Protein AF-A0A1H6BV51-F1 (afdb_monomer)

Sequence (71 aa):
MAVDQQFISDVKALVEARCKPGARSKAEARALLISEGIIGSDGRLTPEYGGPSPVFHAKPATDAAPTPEEN

Secondary structure (DSSP, 8-state):
----HHHHHHHHHHHHHHT--S-SSHHHHHHHHHHTTSB-TTSSBPGGGTPPPSS----------------

Organism: NCBI:txid1036778

Structure (mmCIF, N/CA/C/O backbone):
data_AF-A0A1H6BV51-F1
#
_entry.id   AF-A0A1H6BV51-F1
#
loop_
_atom_site.group_PDB
_atom_site.id
_atom_site.type_symbol
_atom_site.label_atom_id
_atom_site.label_alt_id
_atom_site.label_comp_id
_atom_site.label_asym_id
_atom_site.label_entity_id
_atom_site.label_seq_id
_atom_site.pdbx_PDB_ins_code
_atom_site.Cartn_x
_atom_site.Cartn_y
_atom_site.Cartn_z
_atom_site.occupancy
_atom_site.B_iso_or_equiv
_atom_site.auth_seq_id
_atom_site.auth_comp_id
_atom_site.auth_asym_id
_atom_site.auth_atom_id
_atom_site.pdbx_PDB_model_num
ATOM 1 N N . MET A 1 1 ? -23.961 -0.954 38.548 1.00 52.09 1 MET A N 1
ATOM 2 C CA . MET A 1 1 ? -24.233 -0.787 37.105 1.00 52.09 1 MET A CA 1
ATOM 3 C C . MET A 1 1 ? -23.249 -1.683 36.367 1.00 52.09 1 MET A C 1
ATOM 5 O O . MET A 1 1 ? -22.064 -1.380 36.390 1.00 52.09 1 MET A O 1
ATOM 9 N N . ALA A 1 2 ? -23.688 -2.837 35.858 1.00 69.56 2 ALA A N 1
ATOM 10 C CA . ALA A 1 2 ? -22.837 -3.697 35.033 1.00 69.56 2 ALA A CA 1
ATOM 11 C C . ALA A 1 2 ? -22.725 -3.052 33.647 1.00 69.56 2 ALA A C 1
ATOM 13 O O . ALA A 1 2 ? -23.738 -2.634 33.092 1.00 69.56 2 ALA A O 1
ATOM 14 N N . VAL A 1 3 ? -21.506 -2.899 33.134 1.00 71.44 3 VAL A N 1
ATOM 15 C CA . VAL A 1 3 ? -21.306 -2.357 31.788 1.00 71.44 3 VAL A CA 1
ATOM 16 C C . VAL A 1 3 ? -21.785 -3.403 30.788 1.00 71.44 3 VAL A C 1
ATOM 18 O O . VAL A 1 3 ? -21.431 -4.577 30.897 1.00 71.44 3 VAL A O 1
ATOM 21 N N . ASP A 1 4 ? -22.627 -2.976 29.854 1.00 83.50 4 ASP A N 1
ATOM 22 C CA . ASP A 1 4 ? -23.214 -3.845 28.847 1.00 83.50 4 ASP A CA 1
ATOM 23 C C . ASP A 1 4 ? -22.125 -4.326 27.872 1.00 83.50 4 ASP A C 1
ATOM 25 O O . ASP A 1 4 ? -21.528 -3.553 27.118 1.00 83.50 4 ASP A O 1
ATOM 29 N N . GLN A 1 5 ? -21.819 -5.622 27.940 1.00 82.81 5 GLN A N 1
ATOM 30 C CA . GLN A 1 5 ? -20.771 -6.245 27.129 1.00 82.81 5 GLN A CA 1
ATOM 31 C C . GLN A 1 5 ? -21.118 -6.238 25.635 1.00 82.81 5 GLN A C 1
ATOM 33 O O . GLN A 1 5 ? -20.207 -6.249 24.803 1.00 82.81 5 GLN A O 1
ATOM 38 N N . GLN A 1 6 ? -22.410 -6.181 25.292 1.00 83.25 6 GLN A N 1
ATOM 39 C CA . GLN A 1 6 ? -22.869 -6.121 23.910 1.00 83.25 6 GLN A CA 1
ATOM 40 C C . GLN A 1 6 ? -22.551 -4.749 23.311 1.00 83.25 6 GLN A C 1
ATOM 42 O O . GLN A 1 6 ? -21.943 -4.668 22.247 1.00 83.25 6 GLN A O 1
ATOM 47 N N . PHE A 1 7 ? -22.810 -3.677 24.059 1.00 86.12 7 PHE A N 1
ATOM 48 C CA . PHE A 1 7 ? -22.455 -2.316 23.661 1.00 86.12 7 PHE A CA 1
ATOM 49 C C . PHE A 1 7 ? -20.950 -2.147 23.391 1.00 86.12 7 PHE A C 1
ATOM 51 O O . PHE A 1 7 ? -20.554 -1.529 22.403 1.00 86.12 7 PHE A O 1
ATOM 58 N N . ILE A 1 8 ? -20.087 -2.736 24.227 1.00 86.56 8 ILE A N 1
ATOM 59 C CA . ILE A 1 8 ? -18.628 -2.695 24.014 1.00 86.56 8 ILE A CA 1
ATOM 60 C C . ILE A 1 8 ? -18.242 -3.429 22.723 1.00 86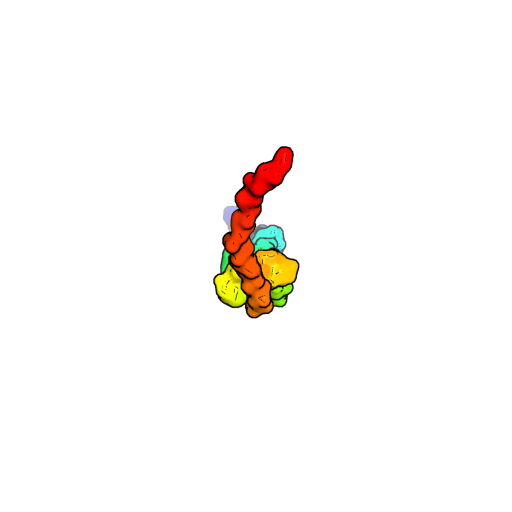.56 8 ILE A C 1
ATOM 62 O O . ILE A 1 8 ? -17.364 -2.969 21.989 1.00 86.56 8 ILE A O 1
ATOM 66 N N . SER A 1 9 ? -18.881 -4.567 22.449 1.00 88.88 9 SER A N 1
ATOM 67 C CA . SER A 1 9 ? -18.636 -5.355 21.241 1.00 88.88 9 SER A CA 1
ATOM 68 C C . SER A 1 9 ? -19.044 -4.593 19.977 1.00 88.88 9 SER A C 1
ATOM 70 O O . SER A 1 9 ? -18.275 -4.530 19.017 1.00 88.88 9 SER A O 1
ATOM 72 N N . ASP A 1 10 ? -20.205 -3.944 20.004 1.00 86.44 10 ASP A N 1
ATOM 73 C CA . ASP A 1 10 ? -20.739 -3.189 18.870 1.00 86.44 10 ASP A CA 1
ATOM 74 C C . ASP A 1 10 ? -19.891 -1.942 18.571 1.00 86.44 10 ASP A C 1
ATOM 76 O O . ASP A 1 10 ? -19.579 -1.654 17.412 1.00 86.44 10 ASP A O 1
ATOM 80 N N . VAL A 1 11 ? -19.421 -1.240 19.611 1.00 85.12 11 VAL A N 1
ATOM 81 C CA . VAL A 1 11 ? -18.488 -0.110 19.461 1.00 85.12 11 VAL A CA 1
ATOM 82 C C . VAL A 1 11 ? -17.149 -0.572 18.877 1.00 85.12 11 VAL A C 1
ATOM 84 O O . VAL A 1 11 ? -16.613 0.096 17.993 1.00 85.12 11 VAL A O 1
ATOM 87 N N . LYS A 1 12 ? -16.615 -1.726 19.302 1.00 82.38 12 LYS A N 1
ATOM 88 C CA . LYS A 1 12 ? -15.375 -2.285 18.731 1.00 82.38 12 LYS A CA 1
ATOM 89 C C . LYS A 1 12 ? -15.529 -2.641 17.256 1.00 82.38 12 LYS A C 1
ATOM 91 O O . LYS A 1 12 ? -14.682 -2.250 16.459 1.00 82.38 12 LYS A O 1
ATOM 96 N N . ALA A 1 13 ? -16.613 -3.316 16.882 1.00 81.81 13 ALA A N 1
ATOM 97 C CA . ALA A 1 13 ? -16.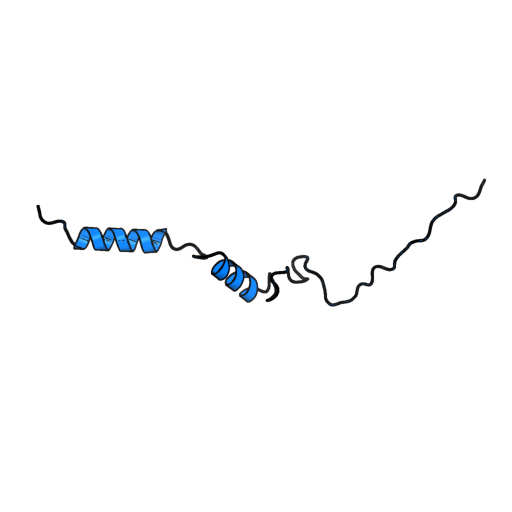878 -3.684 15.493 1.00 81.81 13 ALA A CA 1
ATOM 98 C C . ALA A 1 13 ? -17.057 -2.446 14.596 1.00 81.81 13 ALA A C 1
ATOM 100 O O . ALA A 1 13 ? -16.540 -2.402 13.479 1.00 81.81 13 ALA A O 1
ATOM 101 N N . LEU A 1 14 ? -17.730 -1.404 15.099 1.00 78.88 14 LEU A N 1
ATOM 102 C CA . LEU A 1 14 ? -17.888 -0.132 14.394 1.00 78.88 14 LEU A CA 1
ATOM 103 C C . LEU A 1 14 ? -16.539 0.563 14.165 1.00 78.88 14 LEU A C 1
ATOM 105 O O . LEU A 1 14 ? -16.288 1.072 13.071 1.00 78.88 14 LEU A O 1
ATOM 109 N N . VAL A 1 15 ? -15.672 0.571 15.180 1.00 76.88 15 VAL A N 1
ATOM 110 C CA . VAL A 1 15 ? -14.318 1.131 15.085 1.00 76.88 15 VAL A CA 1
ATOM 111 C C . VAL A 1 15 ? -13.465 0.309 14.122 1.00 76.88 15 VAL A C 1
ATOM 113 O O . VAL A 1 15 ? -12.831 0.888 13.252 1.00 76.88 15 VAL A O 1
ATOM 116 N N . GLU A 1 16 ? -13.491 -1.021 14.177 1.00 71.38 16 GLU A N 1
ATOM 117 C CA . GLU A 1 16 ? -12.753 -1.867 13.229 1.00 71.38 16 GLU A CA 1
ATOM 118 C C . GLU A 1 16 ? -13.234 -1.704 11.782 1.00 71.38 16 GLU A C 1
ATOM 120 O O . GLU A 1 16 ? -12.419 -1.727 10.859 1.00 71.38 16 GLU A O 1
ATOM 125 N N . ALA A 1 17 ? -14.538 -1.503 11.567 1.00 68.25 17 ALA A N 1
ATOM 126 C CA . ALA A 1 17 ? -15.113 -1.288 10.244 1.00 68.25 17 ALA A CA 1
ATOM 127 C C . ALA A 1 17 ? -14.805 0.111 9.683 1.00 68.25 17 ALA A C 1
ATOM 129 O O . ALA A 1 17 ? -14.433 0.225 8.515 1.00 68.25 17 ALA A O 1
ATOM 130 N N . ARG A 1 18 ? -14.927 1.173 10.497 1.00 64.25 18 ARG A N 1
ATOM 131 C CA . ARG A 1 18 ? -14.640 2.562 10.081 1.00 64.25 18 ARG A CA 1
ATOM 132 C C . ARG A 1 18 ? -13.156 2.885 10.028 1.00 64.25 18 ARG A C 1
ATOM 134 O O . ARG A 1 18 ? -12.742 3.687 9.200 1.00 64.25 18 ARG A O 1
ATOM 141 N N . CYS A 1 19 ? -12.363 2.281 10.901 1.00 55.66 19 CYS A N 1
ATOM 142 C CA . CYS A 1 19 ? -10.922 2.469 10.961 1.00 55.66 19 CYS A CA 1
ATOM 143 C C . CYS A 1 19 ? -10.169 1.378 10.202 1.00 55.66 19 CYS A C 1
ATOM 145 O O . CYS A 1 19 ? -9.001 1.184 10.508 1.00 55.66 19 CYS A O 1
ATOM 147 N N . LYS A 1 20 ? -10.781 0.679 9.228 1.00 59.69 20 LYS A N 1
ATOM 148 C CA . LYS A 1 20 ? -10.037 -0.041 8.181 1.00 59.69 20 LYS A CA 1
ATOM 149 C C . LYS A 1 20 ? -9.313 1.002 7.328 1.00 59.69 20 LYS A C 1
ATOM 151 O O . LYS A 1 20 ? -9.945 1.620 6.473 1.00 59.69 20 LYS A O 1
ATOM 156 N N . PRO A 1 21 ? -8.007 1.229 7.524 1.00 56.53 21 PRO A N 1
ATOM 157 C CA . PRO A 1 21 ? -7.261 2.072 6.619 1.00 56.53 21 PRO A CA 1
ATOM 158 C C . PRO A 1 21 ? -6.925 1.162 5.433 1.00 56.53 21 PRO A C 1
ATOM 160 O O . PRO A 1 21 ? -6.534 0.014 5.631 1.00 56.53 21 PRO A O 1
ATOM 163 N N . GLY A 1 22 ? -7.058 1.631 4.196 1.00 60.78 22 GLY A N 1
ATOM 164 C CA . GLY A 1 22 ? -6.641 0.845 3.023 1.00 60.78 22 GLY A CA 1
ATOM 165 C C . GLY A 1 22 ? -5.197 0.311 3.113 1.00 60.78 22 GLY A C 1
ATOM 166 O O . GLY A 1 22 ? -4.860 -0.626 2.407 1.00 60.78 22 GLY A O 1
ATOM 167 N N . ALA A 1 23 ? -4.375 0.848 4.026 1.00 59.94 23 ALA A N 1
ATOM 168 C CA . ALA A 1 23 ? -3.132 0.251 4.502 1.00 59.94 23 ALA A CA 1
ATOM 169 C C . ALA A 1 23 ? -2.908 0.572 5.996 1.00 59.94 23 ALA A C 1
ATOM 171 O O . ALA A 1 23 ? -2.792 1.741 6.367 1.00 59.94 23 ALA A O 1
ATOM 172 N N . ARG A 1 24 ? -2.812 -0.437 6.873 1.00 68.25 24 ARG A N 1
ATOM 173 C CA . ARG A 1 24 ? -2.569 -0.271 8.325 1.00 68.25 24 ARG A CA 1
ATOM 174 C C . ARG A 1 24 ? -1.142 0.154 8.658 1.00 68.25 24 ARG A C 1
ATOM 176 O O . ARG A 1 24 ? -0.864 0.560 9.784 1.00 68.25 24 ARG A O 1
ATOM 183 N N . SER A 1 25 ? -0.228 0.084 7.696 1.00 76.44 25 SER A N 1
ATOM 184 C CA . SER A 1 25 ? 1.154 0.527 7.856 1.00 76.44 25 SER A CA 1
ATOM 185 C C . S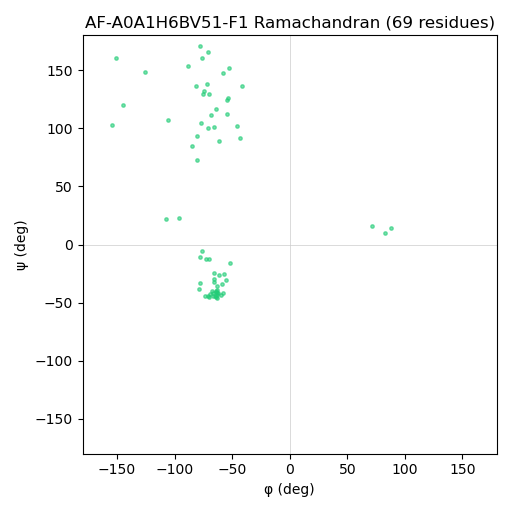ER A 1 25 ? 1.745 1.001 6.529 1.00 76.44 25 SER A C 1
ATOM 187 O O . SER A 1 25 ? 1.288 0.617 5.452 1.00 76.44 25 SER A O 1
ATOM 189 N N . LYS A 1 26 ? 2.824 1.795 6.592 1.00 79.38 26 LYS A N 1
ATOM 190 C CA . LYS A 1 26 ? 3.612 2.156 5.397 1.00 79.38 26 LYS A CA 1
ATOM 191 C C . LYS A 1 26 ? 4.101 0.916 4.636 1.00 79.38 26 LYS A C 1
ATOM 193 O O . LYS A 1 26 ? 4.241 0.975 3.421 1.00 79.38 26 LYS A O 1
ATOM 198 N N . ALA A 1 27 ? 4.339 -0.192 5.340 1.00 82.25 27 ALA A N 1
ATOM 199 C CA . ALA A 1 27 ? 4.744 -1.456 4.737 1.00 82.25 27 ALA A CA 1
ATOM 200 C C . ALA A 1 27 ? 3.609 -2.094 3.920 1.00 82.25 27 ALA A C 1
ATOM 202 O O . ALA A 1 27 ? 3.851 -2.526 2.799 1.00 82.25 27 ALA A O 1
ATOM 203 N N . GLU A 1 28 ? 2.376 -2.085 4.431 1.00 82.69 28 GLU A N 1
ATOM 204 C CA . GLU A 1 28 ? 1.204 -2.563 3.682 1.00 82.69 28 GLU A CA 1
ATOM 205 C C . GLU A 1 28 ? 0.900 -1.673 2.475 1.00 82.69 28 GLU A C 1
ATOM 207 O O . GLU A 1 28 ? 0.662 -2.181 1.385 1.00 82.69 28 GLU A O 1
ATOM 212 N N . ALA A 1 29 ? 0.997 -0.348 2.632 1.00 81.50 29 ALA A N 1
ATOM 213 C CA . ALA A 1 29 ? 0.829 0.583 1.517 1.00 81.50 29 ALA A CA 1
ATOM 214 C C . ALA A 1 29 ? 1.872 0.318 0.424 1.00 81.50 29 ALA A C 1
ATOM 216 O O . ALA A 1 29 ? 1.546 0.268 -0.757 1.00 81.50 29 ALA A O 1
ATOM 217 N N . ARG A 1 30 ? 3.129 0.086 0.823 1.00 84.00 30 ARG A N 1
ATOM 218 C CA . ARG A 1 30 ? 4.206 -0.277 -0.099 1.00 84.00 30 ARG A CA 1
ATOM 219 C C . ARG A 1 30 ? 3.929 -1.616 -0.782 1.00 84.00 30 ARG A C 1
ATOM 221 O O . ARG A 1 30 ? 4.153 -1.716 -1.978 1.00 84.00 30 ARG A O 1
ATOM 228 N N . ALA A 1 31 ? 3.431 -2.618 -0.061 1.00 85.44 31 ALA A N 1
ATOM 229 C CA . ALA A 1 31 ? 3.086 -3.915 -0.641 1.00 85.44 31 ALA A CA 1
ATOM 230 C C . ALA A 1 31 ? 1.978 -3.797 -1.699 1.00 85.44 31 ALA A C 1
ATOM 232 O O . ALA A 1 31 ? 2.110 -4.391 -2.764 1.00 85.44 31 ALA A O 1
ATOM 233 N N . LEU A 1 32 ? 0.950 -2.979 -1.445 1.00 85.12 32 LEU A N 1
ATOM 234 C CA . LEU A 1 32 ? -0.114 -2.702 -2.414 1.00 85.12 32 LEU A CA 1
ATOM 235 C C . LEU A 1 32 ? 0.420 -1.989 -3.661 1.00 85.12 32 LEU A C 1
ATOM 237 O O . LEU A 1 32 ? 0.130 -2.388 -4.780 1.00 85.12 32 LEU A O 1
ATOM 241 N N . LEU A 1 33 ? 1.264 -0.970 -3.488 1.00 87.50 33 LEU A N 1
ATOM 242 C CA . LEU A 1 33 ? 1.868 -0.266 -4.624 1.00 87.50 33 LEU A CA 1
ATOM 243 C C . LEU A 1 33 ? 2.818 -1.167 -5.437 1.00 87.50 33 LEU A C 1
ATOM 245 O O . LEU A 1 33 ? 2.950 -0.973 -6.644 1.00 87.50 33 LEU A O 1
ATOM 249 N N . ILE A 1 34 ? 3.465 -2.149 -4.795 1.0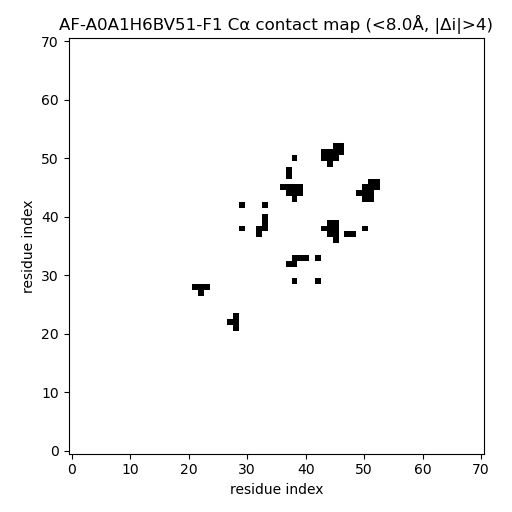0 88.19 34 ILE A N 1
ATOM 250 C CA . ILE A 1 34 ? 4.257 -3.182 -5.481 1.00 88.19 34 ILE A CA 1
ATOM 251 C C . ILE A 1 34 ? 3.344 -4.140 -6.254 1.00 88.19 34 ILE A C 1
ATOM 253 O O . ILE A 1 34 ? 3.639 -4.444 -7.406 1.00 88.19 34 ILE A O 1
ATOM 257 N N . SER A 1 35 ? 2.238 -4.607 -5.660 1.00 84.75 35 SER A N 1
ATOM 258 C CA . SER A 1 35 ? 1.311 -5.525 -6.341 1.00 84.75 35 SER A CA 1
ATOM 259 C C . SER A 1 35 ? 0.603 -4.884 -7.533 1.00 84.75 35 SER A C 1
ATOM 261 O O . SER A 1 35 ? 0.349 -5.567 -8.517 1.00 84.75 35 SER A O 1
ATOM 263 N N . GLU A 1 36 ? 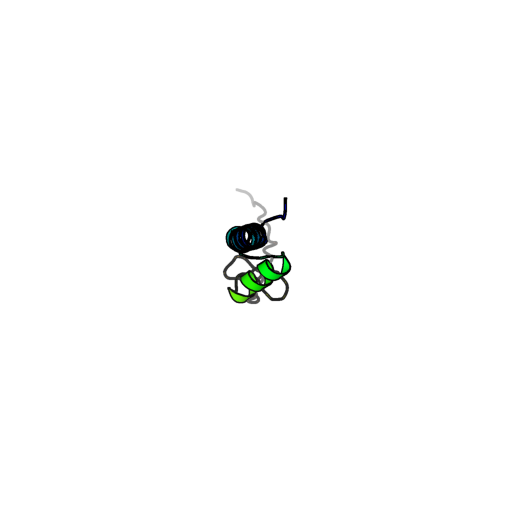0.338 -3.579 -7.465 1.00 88.00 36 GLU A N 1
ATOM 264 C CA . GLU A 1 36 ? -0.200 -2.781 -8.578 1.00 88.00 36 GLU A CA 1
ATOM 265 C C . GLU A 1 36 ? 0.862 -2.453 -9.648 1.00 88.00 36 GLU A C 1
ATOM 267 O O . GLU A 1 36 ? 0.550 -1.849 -10.669 1.00 88.00 36 GLU A O 1
ATOM 272 N N . GLY A 1 37 ? 2.135 -2.809 -9.429 1.00 86.44 37 GLY A N 1
ATOM 273 C CA . GLY A 1 37 ? 3.220 -2.538 -10.377 1.00 86.44 37 GLY A CA 1
ATOM 274 C C . GLY A 1 37 ? 3.619 -1.062 -10.477 1.00 86.44 37 GLY A C 1
ATOM 275 O O . GLY A 1 37 ? 4.315 -0.680 -11.416 1.00 86.44 37 GLY A O 1
ATOM 276 N N . ILE A 1 38 ? 3.212 -0.227 -9.517 1.00 89.06 38 ILE A N 1
ATOM 277 C CA . ILE A 1 38 ? 3.515 1.213 -9.480 1.00 89.06 38 ILE A CA 1
ATOM 278 C C . ILE A 1 38 ? 4.946 1.451 -8.984 1.00 89.06 38 ILE A C 1
ATOM 280 O O . ILE A 1 38 ? 5.653 2.329 -9.482 1.00 89.06 38 ILE A O 1
ATOM 284 N N . ILE A 1 39 ? 5.391 0.662 -8.002 1.00 91.25 39 ILE A N 1
ATOM 285 C CA . ILE A 1 39 ? 6.767 0.682 -7.488 1.00 91.25 39 ILE A CA 1
ATOM 286 C C . ILE A 1 39 ? 7.388 -0.718 -7.538 1.00 91.25 39 ILE A C 1
ATOM 288 O O . ILE A 1 39 ? 6.703 -1.723 -7.375 1.00 91.25 39 ILE A O 1
ATOM 292 N N . GLY A 1 40 ? 8.700 -0.792 -7.735 1.00 86.94 40 GLY A N 1
ATOM 293 C CA . GLY A 1 40 ? 9.463 -2.033 -7.680 1.00 86.94 40 GLY A CA 1
ATOM 294 C C . GLY A 1 40 ? 9.737 -2.510 -6.252 1.00 86.94 40 GLY A C 1
ATOM 295 O O . GLY A 1 40 ? 9.543 -1.796 -5.263 1.00 86.94 40 GLY A O 1
ATOM 296 N N . SER A 1 41 ? 10.267 -3.730 -6.134 1.00 83.31 41 SER A N 1
ATOM 297 C CA . SER A 1 41 ? 10.711 -4.331 -4.864 1.00 83.31 41 SER A CA 1
ATOM 298 C C . SER A 1 41 ? 11.772 -3.488 -4.140 1.00 83.31 41 SER A C 1
ATOM 300 O O . SER A 1 41 ? 11.879 -3.524 -2.912 1.00 83.31 41 SER A O 1
ATOM 302 N N . ASP A 1 42 ? 12.520 -2.686 -4.897 1.00 85.62 42 ASP A N 1
ATOM 303 C CA . ASP A 1 42 ? 13.514 -1.707 -4.452 1.00 85.62 42 ASP A CA 1
ATOM 304 C C . ASP A 1 42 ? 12.891 -0.397 -3.924 1.00 85.62 42 ASP A C 1
ATOM 306 O O . ASP A 1 42 ? 13.561 0.399 -3.271 1.00 85.62 42 ASP A O 1
ATOM 310 N N . GLY A 1 43 ? 11.584 -0.195 -4.115 1.00 82.56 43 GLY A N 1
ATOM 311 C CA . GLY A 1 43 ? 10.829 0.969 -3.653 1.00 82.56 43 GLY A CA 1
ATOM 312 C C . GLY A 1 43 ? 10.934 2.178 -4.572 1.00 82.56 43 GLY A C 1
ATOM 313 O O . GLY A 1 43 ? 10.507 3.261 -4.175 1.00 82.56 43 GLY A O 1
ATOM 314 N N . ARG A 1 44 ? 11.501 2.015 -5.771 1.00 88.94 44 ARG A N 1
ATOM 315 C CA . ARG A 1 44 ? 11.488 3.043 -6.813 1.00 88.94 44 ARG A CA 1
ATOM 316 C C . ARG A 1 44 ? 10.232 2.893 -7.657 1.00 88.94 44 ARG A C 1
ATOM 318 O O . ARG A 1 44 ? 9.689 1.800 -7.755 1.00 88.94 44 ARG A O 1
ATOM 325 N N . LEU A 1 45 ? 9.777 3.983 -8.269 1.00 90.88 45 LEU A N 1
ATOM 326 C CA . LEU A 1 45 ? 8.701 3.918 -9.260 1.00 90.88 45 LEU A CA 1
ATOM 327 C C . LEU A 1 45 ? 9.115 2.990 -10.405 1.00 90.88 45 LEU A C 1
ATOM 329 O O . LEU A 1 45 ? 10.302 2.895 -10.728 1.00 90.88 45 LEU A O 1
ATOM 333 N N . THR A 1 46 ? 8.153 2.296 -10.999 1.00 88.19 46 THR A N 1
ATOM 334 C CA . THR A 1 46 ? 8.373 1.577 -12.255 1.00 88.19 46 THR A CA 1
ATOM 335 C C . THR A 1 46 ? 8.392 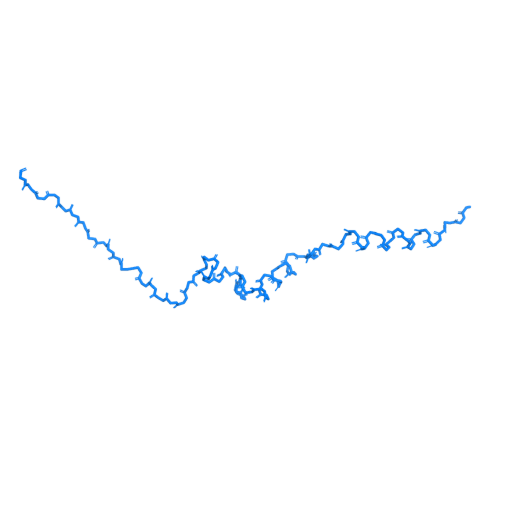2.569 -13.426 1.00 88.19 46 THR A C 1
ATOM 337 O O . THR A 1 46 ? 7.917 3.702 -13.287 1.00 88.19 46 THR A O 1
ATOM 340 N N . PRO A 1 47 ? 8.965 2.204 -14.586 1.00 86.62 47 PRO A N 1
ATOM 341 C CA . PRO A 1 47 ? 9.173 3.142 -15.694 1.00 86.62 47 PRO A CA 1
ATOM 342 C C . PRO A 1 47 ? 7.885 3.789 -16.211 1.00 86.62 47 PRO A C 1
ATOM 344 O O . PRO A 1 47 ? 7.884 4.967 -16.559 1.00 86.62 47 PRO A O 1
ATOM 347 N N . GLU A 1 48 ? 6.779 3.044 -16.187 1.00 85.44 48 GLU A N 1
ATOM 348 C CA . GLU A 1 48 ? 5.448 3.517 -16.589 1.00 85.44 48 GLU A CA 1
ATOM 349 C C . GLU A 1 48 ? 4.946 4.684 -15.724 1.00 85.44 48 GLU A C 1
ATOM 351 O O . GLU A 1 48 ? 4.199 5.535 -16.199 1.00 85.44 48 GLU A O 1
ATOM 356 N N . TYR A 1 49 ? 5.423 4.771 -14.480 1.00 86.50 49 TYR A N 1
ATOM 357 C CA . TYR A 1 49 ? 5.077 5.812 -13.513 1.00 86.50 49 TYR A CA 1
ATOM 358 C C . TYR A 1 49 ? 6.228 6.808 -13.280 1.00 86.50 49 TYR A C 1
ATOM 360 O O . TYR A 1 49 ? 6.273 7.478 -12.250 1.00 86.50 49 TYR A O 1
ATOM 368 N N . GLY A 1 50 ? 7.175 6.923 -14.221 1.00 84.50 50 GLY A N 1
ATOM 369 C CA . GLY A 1 50 ? 8.300 7.870 -14.144 1.00 84.50 50 GLY A CA 1
ATOM 370 C C . GLY A 1 50 ? 9.535 7.337 -13.410 1.00 84.50 50 GLY A C 1
ATOM 371 O O . GLY A 1 50 ? 10.432 8.099 -13.046 1.00 84.50 50 GLY A O 1
ATOM 372 N N . GLY A 1 51 ? 9.583 6.028 -13.181 1.00 85.81 51 GLY A N 1
ATOM 373 C CA . GLY A 1 51 ? 10.733 5.318 -12.646 1.00 85.81 51 GLY A CA 1
ATOM 374 C C . GLY A 1 51 ? 11.919 5.203 -13.604 1.00 85.81 51 GLY A C 1
ATOM 375 O O . GLY A 1 51 ? 11.779 5.402 -14.812 1.00 85.81 51 GLY A O 1
ATOM 376 N N . PRO A 1 52 ? 13.106 4.833 -13.095 1.00 75.69 52 PRO A N 1
ATOM 377 C CA . PRO A 1 52 ? 14.258 4.568 -13.945 1.00 75.69 52 PRO A CA 1
ATOM 378 C C . PRO A 1 52 ? 13.978 3.360 -14.852 1.00 75.69 52 PRO A C 1
ATOM 380 O O . PRO A 1 52 ? 13.788 2.243 -14.374 1.00 75.69 52 PRO A O 1
ATOM 383 N N . SER A 1 53 ? 13.960 3.583 -16.167 1.00 69.56 53 SER A N 1
ATOM 384 C CA . SER A 1 53 ? 13.836 2.506 -17.151 1.00 69.56 53 SER A CA 1
ATOM 385 C C . SER A 1 53 ? 15.149 1.724 -17.272 1.00 69.56 53 SER A C 1
ATOM 387 O O . SER A 1 53 ? 16.200 2.348 -17.427 1.00 69.56 53 SER A O 1
ATOM 389 N N . PRO A 1 54 ? 15.127 0.376 -17.244 1.00 64.06 54 PRO A N 1
ATOM 390 C CA . PRO A 1 54 ? 16.298 -0.442 -17.562 1.00 64.06 54 PRO A CA 1
ATOM 391 C C . PRO A 1 54 ? 16.656 -0.376 -19.053 1.00 64.06 54 PRO A C 1
ATOM 393 O O . PRO A 1 54 ? 17.750 -0.784 -19.446 1.00 64.06 54 PRO A O 1
ATOM 396 N N . VAL A 1 55 ? 15.759 0.160 -19.891 1.00 58.25 55 VAL A N 1
ATOM 397 C CA . VAL A 1 55 ? 16.098 0.533 -21.259 1.00 58.25 55 VAL A CA 1
ATOM 398 C C . VAL A 1 55 ? 16.994 1.758 -21.162 1.00 58.25 55 VAL A C 1
ATOM 400 O O . VAL A 1 55 ? 16.528 2.872 -20.934 1.00 58.25 55 VAL A O 1
ATOM 403 N N . PHE A 1 56 ? 18.296 1.516 -21.295 1.00 55.00 56 PHE A N 1
ATOM 404 C CA . PHE A 1 56 ? 19.306 2.510 -21.620 1.00 55.00 56 PHE A CA 1
ATOM 405 C C . PHE A 1 56 ? 18.788 3.430 -22.736 1.00 55.00 56 PHE A C 1
ATOM 407 O O . PHE A 1 56 ? 19.030 3.214 -23.919 1.00 55.00 56 PHE A O 1
ATOM 414 N N . HIS A 1 57 ? 18.153 4.532 -22.364 1.00 50.38 57 HIS A N 1
ATOM 415 C CA . HIS A 1 57 ? 18.472 5.781 -23.012 1.00 50.38 57 HIS A CA 1
ATOM 416 C C . HIS A 1 57 ? 19.674 6.303 -22.250 1.00 50.38 57 HIS A C 1
ATOM 418 O O . HIS A 1 57 ? 19.558 7.077 -21.300 1.00 50.38 57 HIS A O 1
ATOM 424 N N . ALA A 1 58 ? 20.852 5.826 -22.666 1.00 49.22 58 ALA A N 1
ATOM 425 C CA . ALA A 1 58 ? 22.023 6.673 -22.622 1.00 49.22 58 ALA A CA 1
ATOM 426 C C . ALA A 1 58 ? 21.559 8.002 -23.214 1.00 49.22 58 ALA A C 1
ATOM 428 O O . ALA A 1 58 ? 21.328 8.111 -24.416 1.00 49.22 58 ALA A O 1
ATOM 429 N N . LYS A 1 59 ? 21.303 8.980 -22.349 1.00 50.97 59 LYS A N 1
ATOM 430 C CA . LYS A 1 59 ? 21.258 10.367 -22.765 1.00 50.97 59 LYS A CA 1
ATOM 431 C C . L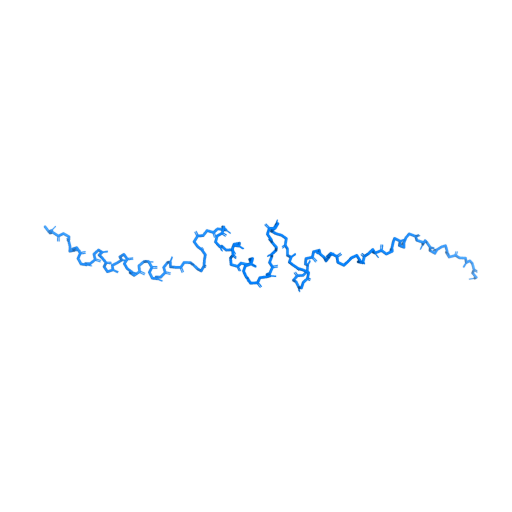YS A 1 59 ? 22.616 10.545 -23.440 1.00 50.97 59 LYS A C 1
ATOM 433 O O . LYS A 1 59 ? 23.614 10.361 -22.736 1.00 50.97 59 LYS A O 1
ATOM 438 N N . PRO A 1 60 ? 22.715 10.758 -24.766 1.00 44.66 60 PRO A N 1
ATOM 439 C CA . PRO A 1 60 ? 23.999 11.151 -25.299 1.00 44.66 60 PRO A CA 1
ATOM 440 C C . PRO A 1 60 ? 24.395 12.377 -24.485 1.00 44.66 60 PRO A C 1
ATOM 442 O O . PRO A 1 60 ? 23.601 13.307 -24.308 1.00 44.66 60 PRO A O 1
ATOM 445 N N . ALA A 1 61 ? 25.573 12.312 -23.874 1.00 56.78 61 ALA A N 1
ATOM 446 C CA . ALA A 1 61 ? 26.211 13.489 -23.339 1.00 56.78 61 ALA A CA 1
ATOM 447 C C . ALA A 1 61 ? 26.454 14.405 -24.541 1.00 56.78 61 ALA A C 1
ATOM 449 O O . ALA A 1 61 ? 27.473 14.298 -25.212 1.00 56.78 61 ALA A O 1
ATOM 450 N N . THR A 1 62 ? 25.488 15.257 -24.876 1.00 49.91 62 THR A N 1
ATOM 451 C CA . THR A 1 62 ? 25.745 16.413 -25.729 1.00 49.91 62 THR A CA 1
ATOM 452 C C . THR A 1 62 ? 26.355 17.472 -24.827 1.00 49.91 62 THR A C 1
ATOM 454 O O . THR A 1 62 ? 25.710 18.430 -24.413 1.00 49.91 62 THR A O 1
ATOM 457 N N . ASP A 1 63 ? 27.608 17.210 -24.471 1.00 54.94 63 ASP A N 1
ATOM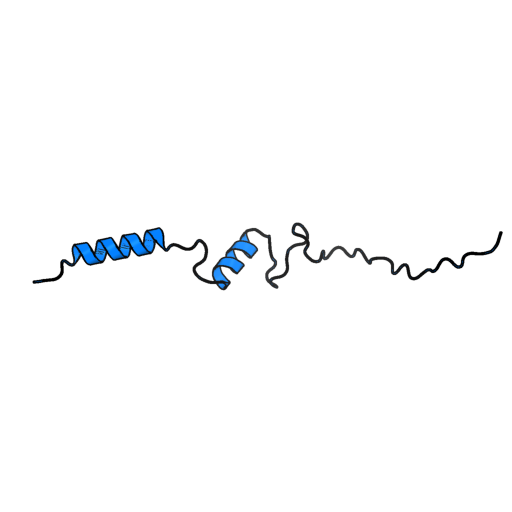 458 C CA . ASP A 1 63 ? 28.606 18.243 -24.287 1.00 54.94 63 ASP A CA 1
ATOM 459 C C . ASP A 1 63 ? 29.101 18.582 -25.699 1.00 54.94 63 ASP A C 1
ATOM 461 O O . ASP A 1 63 ? 29.904 17.865 -26.290 1.00 54.94 63 ASP A O 1
ATOM 465 N N . ALA A 1 64 ? 28.485 19.588 -26.314 1.00 49.72 64 ALA A N 1
ATOM 466 C CA . ALA A 1 64 ? 28.978 20.204 -27.539 1.00 49.72 64 ALA A CA 1
ATOM 467 C C . ALA A 1 64 ? 28.447 21.638 -27.587 1.00 49.72 64 ALA A C 1
ATOM 469 O O . ALA A 1 64 ? 27.271 21.886 -27.854 1.00 49.72 64 ALA A O 1
ATOM 470 N N . ALA A 1 65 ? 29.337 22.570 -27.260 1.00 55.88 65 ALA A N 1
ATOM 471 C CA . ALA A 1 65 ? 29.155 24.001 -27.430 1.00 55.88 65 ALA A CA 1
ATOM 472 C C . ALA A 1 65 ? 28.759 24.363 -28.873 1.00 55.88 65 ALA A C 1
ATOM 474 O O . ALA A 1 65 ? 29.229 23.727 -29.816 1.00 55.88 65 ALA A O 1
ATOM 475 N N . PRO A 1 66 ? 28.025 25.468 -29.065 1.00 53.28 66 PRO A N 1
ATOM 476 C CA . PRO A 1 66 ? 28.221 26.302 -30.234 1.00 53.28 66 PRO A CA 1
ATOM 477 C C . PRO A 1 66 ? 28.958 27.579 -29.817 1.00 53.28 66 PRO A C 1
ATOM 479 O O . PRO A 1 66 ? 28.405 28.468 -29.171 1.00 53.28 66 PRO A O 1
ATOM 482 N N . THR A 1 67 ? 30.231 27.665 -30.199 1.00 59.12 67 THR A N 1
ATOM 483 C CA . THR A 1 67 ? 30.886 28.941 -30.499 1.00 59.12 67 THR A CA 1
ATOM 484 C C . THR A 1 67 ? 30.045 29.682 -31.543 1.00 59.12 67 THR A C 1
ATOM 486 O O . THR A 1 67 ? 29.778 29.096 -3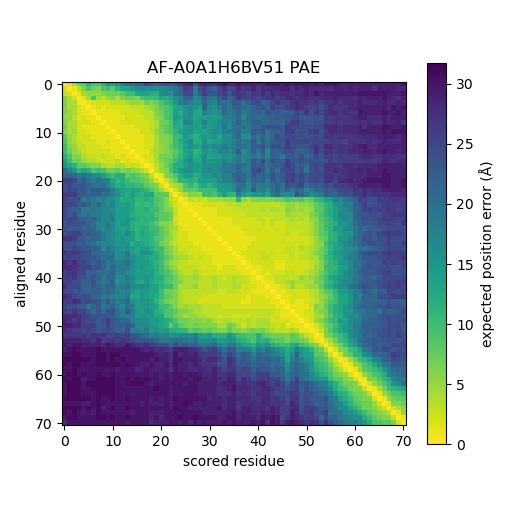2.593 1.00 59.12 67 THR A O 1
ATOM 489 N N . PRO A 1 68 ? 29.620 30.936 -31.317 1.00 60.88 68 PRO A N 1
ATOM 490 C CA . PRO A 1 68 ? 29.134 31.759 -32.410 1.00 60.88 68 PRO A CA 1
ATOM 491 C C . PRO A 1 68 ? 30.348 32.275 -33.191 1.00 60.88 68 PRO A C 1
ATOM 493 O O . PRO A 1 68 ? 31.077 33.143 -32.711 1.00 60.88 68 PRO A O 1
ATOM 496 N N . GLU A 1 69 ? 30.586 31.686 -34.365 1.00 63.59 69 GLU A N 1
ATOM 497 C CA . GLU A 1 69 ? 31.395 32.307 -35.413 1.00 63.59 69 GLU A CA 1
ATOM 498 C C . GLU A 1 69 ? 30.616 33.471 -36.043 1.00 63.59 69 GLU A C 1
ATOM 500 O O . GLU A 1 69 ? 29.408 33.407 -36.272 1.00 63.59 69 GLU A O 1
ATOM 505 N N . GLU A 1 70 ? 31.383 34.527 -36.256 1.00 54.41 70 GLU A N 1
ATOM 506 C CA . GLU A 1 70 ? 31.152 35.820 -36.888 1.00 54.41 70 GLU A CA 1
ATOM 507 C C . GLU A 1 70 ? 30.312 35.804 -38.182 1.00 54.41 70 GLU A C 1
ATOM 509 O O . GLU A 1 70 ? 30.548 35.001 -39.087 1.00 54.41 70 GLU A O 1
ATOM 514 N N . ASN A 1 71 ? 29.382 36.761 -38.289 1.00 52.06 71 ASN A N 1
ATOM 515 C CA . ASN A 1 71 ? 29.117 37.518 -39.519 1.00 52.06 71 ASN A CA 1
ATOM 516 C C . ASN A 1 71 ? 28.559 38.902 -39.161 1.00 52.06 71 ASN A C 1
ATOM 518 O O . ASN A 1 71 ? 27.587 38.945 -38.369 1.00 52.06 71 ASN A O 1
#

Mean predicted aligned error: 16.65 Å

Radius of gyration: 27.24 Å; Cα contacts (8 Å, |Δi|>4): 33; chains: 1; bounding box: 56×44×77 Å

Solvent-accessible surface area (backbone atoms only — not comparable to full-atom values): 4651 Å² total; per-residue (Å²): 134,83,80,61,66,63,60,55,50,53,53,49,52,51,46,57,64,71,64,58,53,100,43,90,41,76,66,50,44,49,50,51,37,36,74,72,57,47,23,43,98,87,69,44,42,25,48,94,69,75,20,83,57,89,70,78,71,71,70,75,79,80,84,71,85,80,81,85,78,87,133

Foldseek 3Di:
DDPDPVVVVVVVVVCCVVVPDVAPDPVRVQVVCCVVQQADPVRFGDVVNVGDDPPDPPVPPPPDDDDDDDD

pLDDT: mean 73.18, std 14.12, range [44.66, 91.25]

Nearest PDB structures (foldseek):
  4h5l-assembly1_A  TM=9.116E-01  e=3.685E+00  Toscana virus
  4csf-assembly4_C  TM=7.828E-01  e=9.026E+00  Toscana virus
  4csf-assembly1_X  TM=6.038E-01  e=9.026E+00  Toscana virus